Protein AF-A0A9N8LGJ6-F1 (afdb_monomer)

Secondary structure (DSSP, 8-state):
-EE-SSSSEEEEE-TTS-EEEEETTTTSEEP--S-EEEEE-TTSEEEEEETT-SS-SEEEE--SS-EEEEEE---SS---EEEEETTS-EE-

Structure (mmCIF, N/CA/C/O backbone):
data_AF-A0A9N8LGJ6-F1
#
_entry.id   AF-A0A9N8LGJ6-F1
#
loop_
_atom_site.group_PDB
_atom_site.id
_atom_site.type_symbol
_atom_site.label_atom_id
_atom_site.label_alt_id
_atom_site.label_comp_id
_atom_site.label_asym_id
_atom_site.label_entity_id
_atom_site.label_seq_id
_atom_site.pdbx_PDB_ins_code
_atom_site.Cartn_x
_atom_site.Cartn_y
_atom_site.Cartn_z
_atom_site.occupancy
_atom_site.B_iso_or_equiv
_atom_site.auth_seq_id
_atom_site.auth_comp_id
_atom_site.auth_asym_id
_atom_site.auth_atom_id
_atom_site.pdbx_PDB_model_num
ATOM 1 N N . MET A 1 1 ? -1.742 10.889 1.735 1.00 79.00 1 MET A N 1
ATOM 2 C CA . MET A 1 1 ? -2.792 11.001 2.775 1.00 79.00 1 MET A CA 1
ATOM 3 C C . MET A 1 1 ? -4.139 10.752 2.116 1.00 79.00 1 MET A C 1
ATOM 5 O O . MET A 1 1 ? -4.324 11.239 1.009 1.00 79.00 1 MET A O 1
ATOM 9 N N . ALA A 1 2 ? -5.032 9.987 2.744 1.00 85.38 2 ALA A N 1
ATOM 10 C CA . ALA A 1 2 ? -6.347 9.642 2.193 1.00 85.38 2 ALA A CA 1
ATOM 11 C C . ALA A 1 2 ? -7.421 9.628 3.293 1.00 85.38 2 ALA A C 1
ATOM 13 O O . ALA A 1 2 ? -7.135 9.230 4.419 1.00 85.38 2 ALA A O 1
ATOM 14 N N . VAL A 1 3 ? -8.647 10.048 2.972 1.00 87.94 3 VAL A N 1
ATOM 15 C CA . VAL A 1 3 ? -9.803 10.049 3.888 1.00 87.94 3 VAL A CA 1
ATOM 16 C C . VAL A 1 3 ? -10.777 8.958 3.452 1.00 87.94 3 VAL A C 1
ATOM 18 O O . VAL A 1 3 ? -11.071 8.842 2.263 1.00 87.94 3 VAL A O 1
ATOM 21 N N . HIS A 1 4 ? -11.277 8.156 4.394 1.00 85.31 4 HIS A N 1
ATOM 22 C CA . HIS A 1 4 ? -12.292 7.149 4.092 1.00 85.31 4 HIS A CA 1
ATOM 23 C C . HIS A 1 4 ? -13.601 7.831 3.650 1.00 85.31 4 HIS A C 1
ATOM 25 O O . HIS A 1 4 ? -14.042 8.769 4.312 1.00 85.31 4 HIS A O 1
ATOM 31 N N . PRO A 1 5 ? -14.265 7.373 2.572 1.00 82.94 5 PRO A N 1
ATOM 32 C CA . PRO A 1 5 ? -15.383 8.102 1.960 1.00 82.94 5 PRO A CA 1
ATOM 33 C C . PRO A 1 5 ? -16.623 8.229 2.856 1.00 82.94 5 PRO A C 1
ATOM 35 O O . PRO A 1 5 ? -17.425 9.138 2.665 1.00 82.94 5 PRO A O 1
ATOM 38 N N . THR A 1 6 ? -16.802 7.319 3.818 1.00 88.88 6 THR A N 1
ATOM 39 C CA . THR A 1 6 ? -18.012 7.252 4.662 1.00 88.88 6 THR A CA 1
ATOM 40 C C . THR A 1 6 ? -17.746 7.167 6.162 1.00 88.88 6 THR A C 1
ATOM 42 O O . THR A 1 6 ? -18.676 7.294 6.951 1.00 88.88 6 THR A O 1
ATOM 45 N N . ALA A 1 7 ? -16.501 6.936 6.576 1.00 87.56 7 ALA A N 1
ATOM 46 C CA . ALA A 1 7 ? -16.153 6.707 7.977 1.00 87.56 7 ALA A CA 1
ATOM 47 C C . ALA A 1 7 ? -15.205 7.805 8.435 1.00 87.56 7 ALA A C 1
ATOM 49 O O . ALA A 1 7 ? -14.462 8.353 7.620 1.00 87.56 7 ALA A O 1
ATOM 50 N N . SER A 1 8 ? -15.192 8.082 9.738 1.00 92.81 8 SER A N 1
ATOM 51 C CA . SER A 1 8 ? -14.344 9.113 10.337 1.00 92.81 8 SER A CA 1
ATOM 52 C C . SER A 1 8 ? -12.867 8.699 10.436 1.00 92.81 8 SER A C 1
ATOM 54 O O . SER A 1 8 ? -12.272 8.759 11.511 1.00 92.81 8 SER A O 1
ATOM 56 N N . LEU A 1 9 ? -12.290 8.211 9.332 1.00 89.88 9 LEU A N 1
ATOM 57 C CA . LEU A 1 9 ? -10.978 7.576 9.262 1.00 89.88 9 LEU A CA 1
ATOM 58 C C . LEU A 1 9 ? -10.031 8.281 8.283 1.00 89.88 9 LEU A C 1
ATOM 60 O O . LEU A 1 9 ? -10.363 8.487 7.114 1.00 89.88 9 LEU A O 1
ATOM 64 N N . LEU A 1 10 ? -8.827 8.608 8.756 1.00 89.69 10 LEU A N 1
ATOM 65 C CA . LEU A 1 10 ? -7.743 9.205 7.974 1.00 89.69 10 LEU A CA 1
ATOM 66 C C . LEU A 1 10 ? -6.555 8.243 7.884 1.00 89.69 10 LEU A C 1
ATOM 68 O O . LEU A 1 10 ? -6.002 7.849 8.909 1.00 89.69 10 LEU A O 1
ATOM 72 N N . LEU A 1 11 ? -6.119 7.928 6.667 1.00 87.94 11 LEU A N 1
ATOM 73 C CA . LEU A 1 11 ? -4.904 7.169 6.392 1.00 87.94 11 LEU A CA 1
ATOM 74 C C . LEU A 1 11 ? -3.740 8.124 6.082 1.00 87.94 11 LEU A C 1
ATOM 76 O O . LEU A 1 11 ? -3.798 8.938 5.151 1.00 87.94 11 LEU A O 1
ATOM 80 N N . THR A 1 12 ? -2.654 8.002 6.838 1.00 84.31 12 THR A N 1
ATOM 81 C CA . THR A 1 12 ? -1.436 8.807 6.671 1.00 84.31 12 THR A CA 1
ATOM 82 C C . THR A 1 12 ? -0.242 7.906 6.405 1.00 84.31 12 THR A C 1
ATOM 84 O O . THR A 1 12 ? -0.038 6.963 7.163 1.00 84.31 12 THR A O 1
ATOM 87 N N . GLY A 1 13 ? 0.559 8.225 5.389 1.00 79.94 13 GLY A N 1
ATOM 88 C CA . GLY A 1 13 ? 1.902 7.667 5.204 1.00 79.94 13 GLY A CA 1
ATOM 89 C C . GLY A 1 13 ? 2.959 8.698 5.591 1.00 79.94 13 GLY A C 1
ATOM 90 O O . GLY A 1 13 ? 2.700 9.897 5.466 1.00 79.94 13 GLY A O 1
ATOM 91 N N . SER A 1 14 ? 4.099 8.229 6.088 1.00 79.94 14 SER A N 1
ATOM 92 C CA . SER A 1 14 ? 5.191 9.038 6.637 1.00 79.94 14 SER A CA 1
ATOM 93 C C . SER A 1 14 ? 6.543 8.587 6.072 1.00 79.94 14 SER A C 1
ATOM 95 O O . SER A 1 14 ? 6.704 7.425 5.693 1.00 79.94 14 SER A O 1
ATOM 97 N N . ASP A 1 15 ? 7.524 9.492 6.055 1.00 74.81 15 ASP A N 1
ATOM 98 C CA . ASP A 1 15 ? 8.903 9.216 5.616 1.00 74.81 15 ASP A CA 1
ATOM 99 C C . ASP A 1 15 ? 9.648 8.263 6.568 1.00 74.81 15 ASP A C 1
ATOM 101 O O . ASP A 1 15 ? 10.670 7.684 6.207 1.00 74.81 15 ASP A O 1
ATOM 105 N N . ASP A 1 16 ? 9.113 8.037 7.773 1.00 74.06 16 ASP A N 1
ATOM 106 C CA . ASP A 1 16 ? 9.587 7.010 8.715 1.00 74.06 16 ASP A CA 1
ATOM 107 C C . ASP A 1 16 ? 9.194 5.576 8.308 1.00 74.06 16 ASP A C 1
ATOM 109 O O . ASP A 1 16 ? 9.341 4.639 9.094 1.00 74.06 16 ASP A O 1
ATOM 113 N N . MET A 1 17 ? 8.690 5.406 7.082 1.00 68.19 17 MET A N 1
ATOM 114 C CA . MET A 1 17 ? 8.213 4.148 6.512 1.00 68.19 17 MET A CA 1
ATOM 115 C C . MET A 1 17 ? 6.985 3.566 7.223 1.00 68.19 17 MET A C 1
ATOM 117 O O . MET A 1 17 ? 6.687 2.386 7.040 1.00 68.19 17 MET A O 1
ATOM 121 N N . THR A 1 18 ? 6.247 4.361 8.007 1.00 70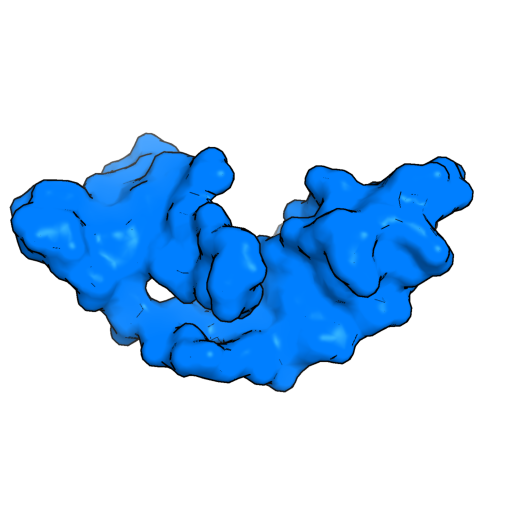.31 18 THR A N 1
ATOM 122 C CA . THR A 1 18 ? 5.006 3.916 8.652 1.00 70.31 18 THR A CA 1
ATOM 123 C C . THR A 1 18 ? 3.759 4.430 7.945 1.00 70.31 18 THR A C 1
ATOM 125 O O . THR A 1 18 ? 3.721 5.527 7.379 1.00 70.31 18 THR A O 1
ATOM 128 N N . ILE A 1 19 ? 2.695 3.628 8.019 1.00 79.31 19 ILE A N 1
ATOM 129 C CA . ILE A 1 19 ? 1.344 4.037 7.644 1.00 79.31 19 ILE A CA 1
ATOM 130 C C . ILE A 1 19 ? 0.433 3.831 8.840 1.00 79.31 19 ILE A C 1
ATOM 132 O O . ILE A 1 19 ? 0.446 2.780 9.477 1.00 79.31 19 ILE A O 1
ATOM 136 N N . LYS A 1 20 ? -0.343 4.864 9.160 1.00 78.44 20 LYS A N 1
ATOM 137 C CA . LYS A 1 20 ? -1.220 4.900 10.330 1.00 78.44 20 LYS A CA 1
ATOM 138 C C . LYS A 1 20 ? -2.634 5.273 9.915 1.00 78.44 20 LYS A C 1
ATOM 140 O O . LYS A 1 20 ? -2.831 6.084 9.008 1.00 78.44 20 LYS A O 1
ATOM 145 N N . LEU A 1 21 ? -3.604 4.677 10.603 1.00 85.19 21 LEU A N 1
ATOM 146 C CA . LEU A 1 21 ? -5.024 4.975 10.462 1.00 85.19 21 LEU A CA 1
ATOM 147 C C . LEU A 1 21 ? -5.522 5.672 11.728 1.00 85.19 21 LEU A C 1
ATOM 149 O O . LEU A 1 21 ? -5.333 5.171 12.838 1.00 85.19 21 LEU A O 1
ATOM 153 N N . TRP A 1 22 ? -6.183 6.809 11.556 1.00 87.44 22 TRP A N 1
ATOM 154 C CA . TRP A 1 22 ? -6.627 7.661 12.651 1.00 87.44 22 TRP A CA 1
ATOM 155 C C . TRP A 1 22 ? -8.138 7.840 12.625 1.00 87.44 22 TRP A C 1
ATOM 157 O O . TRP A 1 22 ? -8.691 8.203 11.591 1.00 87.44 22 TRP A O 1
ATOM 167 N N . ALA A 1 23 ? -8.791 7.634 13.768 1.00 90.00 23 ALA A N 1
ATOM 168 C CA . ALA A 1 23 ? -10.203 7.944 13.964 1.00 90.00 23 ALA A CA 1
ATOM 169 C C . ALA A 1 23 ? -10.352 9.330 14.607 1.00 90.00 23 ALA A C 1
ATOM 171 O O . ALA A 1 23 ? -10.097 9.484 15.806 1.00 90.00 23 ALA A O 1
ATOM 172 N N . TRP A 1 24 ? -10.721 10.351 13.826 1.00 94.31 24 TRP A N 1
ATOM 173 C CA . TRP A 1 24 ? -10.765 11.735 14.329 1.00 94.31 24 TRP A CA 1
ATOM 174 C C . TRP A 1 24 ? -11.966 11.993 15.246 1.00 94.31 24 TRP A C 1
ATOM 176 O O . TRP A 1 24 ? -11.859 12.763 16.196 1.00 94.31 24 TRP A O 1
ATOM 186 N N . ASP A 1 25 ? -13.076 11.292 15.028 1.00 95.31 25 ASP A N 1
ATOM 187 C CA . ASP A 1 25 ? -14.251 11.302 15.907 1.00 95.31 25 ASP A CA 1
ATOM 188 C C . ASP A 1 25 ? -13.979 10.651 17.274 1.00 95.31 25 ASP A C 1
ATOM 190 O O . ASP A 1 25 ? -14.662 10.935 18.256 1.00 95.31 25 ASP A O 1
ATOM 194 N N . LYS A 1 26 ? -12.936 9.821 17.359 1.00 91.38 26 LYS A N 1
ATOM 195 C CA . LYS A 1 26 ? -12.449 9.172 18.583 1.00 91.38 26 LYS A CA 1
ATOM 196 C C . LYS A 1 26 ? -11.193 9.852 19.129 1.00 91.38 26 LYS A C 1
ATOM 198 O O . LYS A 1 26 ? -10.325 9.174 19.672 1.00 91.38 26 LYS A O 1
ATOM 203 N N . ASN A 1 27 ? -11.099 11.176 18.989 1.00 93.88 27 ASN A N 1
ATOM 204 C CA . ASN A 1 27 ? -9.964 11.984 19.444 1.00 93.88 27 ASN A CA 1
ATOM 205 C C . ASN A 1 27 ? -8.624 11.536 18.833 1.00 93.88 27 ASN A C 1
ATOM 207 O O . ASN A 1 27 ? -7.660 11.265 19.548 1.00 93.88 27 ASN A O 1
ATOM 211 N N . TRP A 1 28 ? -8.586 11.409 17.503 1.00 90.94 28 TRP A N 1
ATOM 212 C CA . TRP A 1 28 ? -7.402 10.968 16.754 1.00 90.94 28 TRP A CA 1
ATOM 213 C C . TRP A 1 28 ? -6.817 9.653 17.282 1.00 90.94 28 TRP A C 1
ATOM 215 O O . TRP A 1 28 ? -5.604 9.475 17.377 1.00 90.94 28 TRP A O 1
ATOM 225 N N . ARG A 1 29 ? -7.682 8.704 17.650 1.00 88.88 29 ARG A N 1
ATOM 226 C CA . ARG A 1 29 ? -7.231 7.401 18.135 1.00 88.88 29 ARG A CA 1
ATOM 227 C C . ARG A 1 29 ? -6.645 6.589 16.984 1.00 88.88 29 ARG A C 1
ATOM 229 O O . ARG A 1 29 ? -7.279 6.445 15.939 1.00 88.88 29 ARG A O 1
ATOM 236 N N . HIS A 1 30 ? -5.469 6.010 17.209 1.00 83.44 30 HIS A N 1
ATOM 237 C CA . HIS A 1 30 ? -4.867 5.052 16.286 1.00 83.44 30 HIS A CA 1
ATOM 238 C C . HIS A 1 30 ? -5.705 3.763 16.227 1.00 83.44 30 HIS A C 1
ATOM 240 O O . HIS A 1 30 ? -6.037 3.184 17.267 1.00 83.44 30 HIS A O 1
ATOM 246 N N . VAL A 1 31 ? -6.071 3.336 15.017 1.00 80.19 31 VAL A N 1
ATOM 247 C CA . VAL A 1 31 ? -6.931 2.170 14.766 1.00 80.19 31 VAL A CA 1
ATOM 248 C C . VAL A 1 31 ? -6.081 0.955 14.389 1.00 80.19 31 VAL A C 1
ATOM 250 O O . VAL A 1 31 ? -5.239 1.035 13.499 1.00 80.19 31 VAL A O 1
ATOM 253 N N . GLN A 1 32 ? -6.328 -0.177 15.051 1.00 68.19 32 GLN A N 1
ATOM 254 C CA . GLN A 1 32 ? -5.667 -1.463 14.810 1.00 68.19 32 GLN A CA 1
ATOM 255 C C . GLN A 1 32 ? -6.726 -2.489 14.378 1.00 68.19 32 GLN A C 1
ATOM 257 O O . GLN A 1 32 ? -7.197 -3.263 15.205 1.00 68.19 32 GLN A O 1
ATOM 262 N N . ASP A 1 33 ? -7.188 -2.425 13.129 1.00 60.38 33 ASP A N 1
ATOM 263 C CA . ASP A 1 33 ? -8.169 -3.380 12.587 1.00 60.38 33 ASP A CA 1
ATOM 264 C C . ASP A 1 33 ? -7.522 -4.327 11.558 1.00 60.38 33 ASP A C 1
ATOM 266 O O . ASP A 1 33 ? -6.463 -4.045 11.017 1.00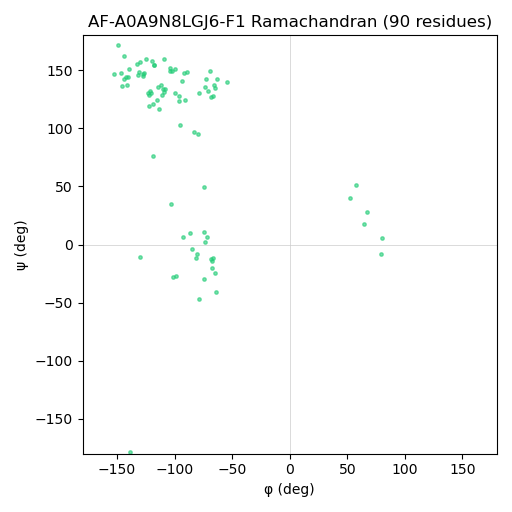 60.38 33 ASP A O 1
ATOM 270 N N . SER A 1 34 ? -8.109 -5.483 11.271 1.00 56.72 34 SER A N 1
ATOM 271 C CA . SER A 1 34 ? -7.396 -6.561 10.552 1.00 56.72 34 SER A CA 1
ATOM 272 C C . SER A 1 34 ? -7.419 -6.500 9.012 1.00 56.72 34 SER A C 1
ATOM 274 O O . SER A 1 34 ? -6.948 -7.433 8.363 1.00 56.72 34 SER A O 1
ATOM 276 N N . ASN A 1 35 ? -7.894 -5.413 8.395 1.00 75.44 35 ASN A N 1
ATOM 277 C CA . ASN A 1 35 ? -7.862 -5.276 6.932 1.00 75.44 35 ASN A CA 1
ATOM 278 C C . ASN A 1 35 ? -6.445 -5.017 6.403 1.00 75.44 35 ASN A C 1
ATOM 280 O O . ASN A 1 35 ? -5.671 -4.272 7.011 1.00 75.44 35 ASN A O 1
ATOM 284 N N . THR A 1 36 ? -6.119 -5.601 5.245 1.00 80.88 36 THR A N 1
ATOM 285 C CA . THR A 1 36 ? -4.861 -5.319 4.555 1.00 80.88 36 THR A CA 1
ATOM 286 C C . THR A 1 36 ? -4.975 -4.138 3.594 1.00 80.88 36 THR A C 1
ATOM 288 O O . THR A 1 36 ? -6.026 -3.887 3.009 1.00 80.88 36 THR A O 1
ATOM 291 N N . PHE A 1 37 ? -3.887 -3.392 3.420 1.00 84.62 37 PHE A N 1
ATOM 292 C CA . PHE A 1 37 ? -3.785 -2.298 2.451 1.00 84.62 37 PHE A CA 1
ATOM 293 C C . PHE A 1 37 ? -2.378 -2.243 1.846 1.00 84.62 37 PHE A C 1
ATOM 295 O O . PHE A 1 37 ? -1.444 -2.836 2.384 1.00 84.62 37 PHE A O 1
ATOM 302 N N . ALA A 1 38 ? -2.231 -1.565 0.706 1.00 89.31 38 ALA A N 1
ATOM 303 C CA . ALA A 1 38 ? -0.962 -1.419 -0.004 1.00 89.31 38 ALA A CA 1
ATOM 304 C C . ALA A 1 38 ? -0.541 0.051 -0.097 1.00 89.31 38 ALA A C 1
ATOM 306 O O . ALA A 1 38 ? -1.380 0.952 -0.077 1.00 89.31 38 ALA A O 1
ATOM 307 N N . SER A 1 39 ? 0.761 0.285 -0.216 1.00 90.25 39 SER A N 1
ATOM 308 C CA . SER A 1 39 ? 1.341 1.614 -0.403 1.00 90.25 39 SER A CA 1
ATOM 309 C C . SER A 1 39 ? 2.507 1.585 -1.371 1.00 90.25 39 SER A C 1
ATOM 311 O O . SER A 1 39 ? 3.364 0.711 -1.254 1.00 90.25 39 SER A O 1
ATOM 313 N N . SER A 1 40 ? 2.568 2.567 -2.263 1.00 93.00 40 SER A N 1
ATOM 314 C CA . SER A 1 40 ? 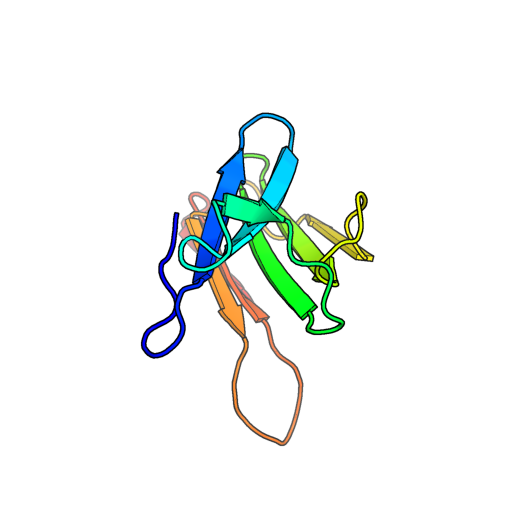3.690 2.820 -3.164 1.00 93.00 40 SER A CA 1
ATOM 315 C C . SER A 1 40 ? 4.683 3.806 -2.548 1.00 93.00 40 SER A C 1
ATOM 317 O O . SER A 1 40 ? 4.287 4.704 -1.802 1.00 93.00 40 SER A O 1
ATOM 319 N N . CYS A 1 41 ? 5.968 3.650 -2.865 1.00 92.38 41 CYS A N 1
ATOM 320 C CA . CYS A 1 41 ? 7.034 4.509 -2.365 1.00 92.38 41 CYS A CA 1
ATOM 321 C C . CYS A 1 41 ? 8.067 4.832 -3.460 1.00 92.38 41 CYS A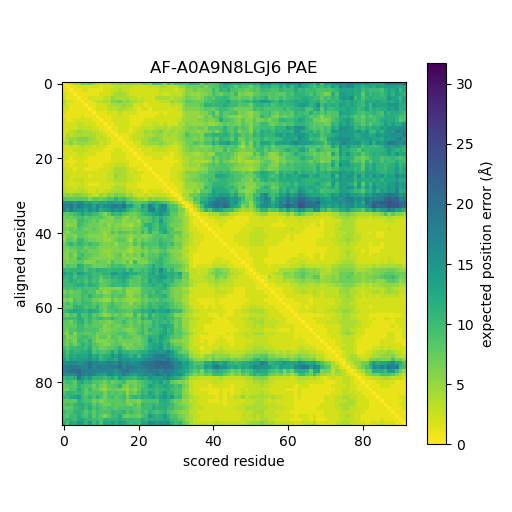 C 1
ATOM 323 O O . CYS A 1 41 ? 8.329 4.036 -4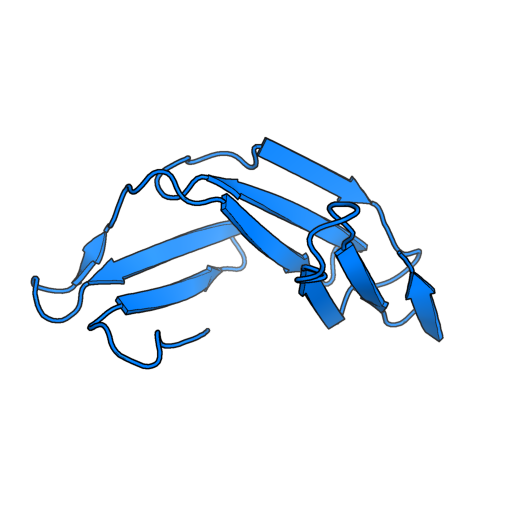.368 1.00 92.38 41 CYS A O 1
ATOM 325 N N . LEU A 1 42 ? 8.707 6.000 -3.348 1.00 94.06 42 LEU A N 1
ATOM 326 C CA . LEU A 1 42 ? 9.800 6.415 -4.236 1.00 94.06 42 LEU A CA 1
ATOM 327 C C . LEU A 1 42 ? 11.078 5.581 -4.044 1.00 94.06 42 LEU A C 1
ATOM 329 O O . LEU A 1 42 ? 11.956 5.603 -4.904 1.00 94.06 42 LEU A O 1
ATOM 333 N N . ASP A 1 43 ? 11.155 4.789 -2.971 1.00 94.31 43 ASP A N 1
ATOM 334 C CA . ASP A 1 43 ? 12.218 3.802 -2.734 1.00 94.31 43 ASP A CA 1
ATOM 335 C C . ASP A 1 43 ? 12.137 2.564 -3.647 1.00 94.31 43 ASP A C 1
ATOM 337 O O . ASP A 1 43 ? 12.952 1.647 -3.512 1.00 94.31 43 ASP A O 1
ATOM 341 N N . ARG A 1 44 ? 11.209 2.584 -4.619 1.00 95.38 44 ARG A N 1
ATOM 342 C CA . ARG A 1 44 ? 10.949 1.548 -5.633 1.00 95.38 44 ARG A CA 1
ATOM 343 C C . ARG A 1 44 ? 10.118 0.368 -5.123 1.00 95.38 44 ARG A C 1
ATOM 345 O O . ARG A 1 44 ? 9.895 -0.599 -5.859 1.00 95.38 44 ARG A O 1
ATOM 352 N N . THR A 1 45 ? 9.623 0.453 -3.888 1.00 95.19 45 THR A N 1
ATOM 353 C CA . THR A 1 45 ? 8.856 -0.621 -3.264 1.00 95.19 45 THR A CA 1
ATOM 354 C C . THR A 1 45 ? 7.356 -0.353 -3.213 1.00 95.19 45 THR A C 1
ATOM 356 O O . THR A 1 45 ? 6.879 0.783 -3.133 1.00 95.19 45 THR A O 1
ATOM 359 N N . VAL A 1 46 ? 6.603 -1.451 -3.219 1.00 94.12 46 VAL A N 1
ATOM 360 C CA . VAL A 1 46 ? 5.236 -1.517 -2.714 1.00 94.12 46 VAL A CA 1
ATOM 361 C C . VAL A 1 46 ? 5.245 -2.322 -1.427 1.00 94.12 46 VAL A C 1
ATOM 363 O O . VAL A 1 46 ? 5.803 -3.418 -1.366 1.00 94.12 46 VAL A O 1
ATOM 366 N N . LYS A 1 47 ? 4.609 -1.793 -0.386 1.00 92.25 47 LYS A N 1
ATOM 367 C CA . LYS A 1 47 ? 4.449 -2.487 0.894 1.00 92.25 47 LYS A CA 1
ATOM 368 C C . LYS A 1 47 ? 2.991 -2.837 1.120 1.00 92.25 47 LYS A C 1
ATOM 370 O O . LYS A 1 47 ? 2.116 -2.014 0.864 1.00 92.25 47 LYS A O 1
ATOM 375 N N . VAL A 1 48 ? 2.751 -4.050 1.605 1.00 91.00 48 VAL A N 1
ATOM 376 C CA . VAL A 1 48 ? 1.428 -4.534 2.011 1.00 91.00 48 VAL A CA 1
ATOM 377 C C . VA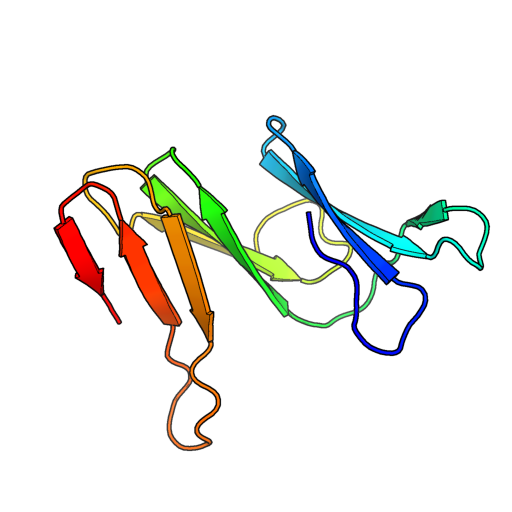L A 1 48 ? 1.415 -4.670 3.523 1.00 91.00 48 VAL A C 1
ATOM 379 O O . VAL A 1 48 ? 2.341 -5.227 4.108 1.00 91.00 48 VAL A O 1
ATOM 382 N N . TRP A 1 49 ? 0.359 -4.183 4.152 1.00 87.56 49 TRP A N 1
ATOM 383 C CA . TRP A 1 49 ? 0.245 -4.028 5.597 1.00 87.56 49 TRP A CA 1
ATOM 384 C C . TRP A 1 49 ? -1.067 -4.621 6.076 1.00 87.56 49 TRP A C 1
ATOM 386 O O . TRP A 1 49 ? -2.052 -4.516 5.356 1.00 87.56 49 TRP A O 1
ATOM 396 N N . SER A 1 50 ? -1.106 -5.154 7.294 1.00 84.81 50 SER A N 1
ATOM 397 C CA . SER A 1 50 ? -2.344 -5.269 8.078 1.00 84.81 50 SER A CA 1
ATOM 398 C C . SER A 1 50 ? -2.470 -4.040 8.977 1.00 84.81 50 SER A C 1
ATOM 400 O O . SER A 1 50 ? -1.454 -3.600 9.528 1.00 84.81 50 SER A O 1
ATOM 402 N N . LEU A 1 51 ? -3.670 -3.471 9.161 1.00 75.50 51 LEU A N 1
ATOM 403 C CA . LEU A 1 51 ? -3.777 -2.292 10.032 1.00 75.50 51 LEU A CA 1
ATOM 404 C C . LEU A 1 51 ? -3.382 -2.640 11.474 1.00 75.50 51 LEU A C 1
ATOM 406 O O . LEU A 1 51 ? -3.621 -3.728 11.994 1.00 75.50 51 LEU A O 1
ATOM 410 N N . GLY A 1 52 ? -2.714 -1.688 12.119 1.00 71.25 52 GLY A N 1
ATOM 411 C CA . GLY A 1 52 ? -2.194 -1.849 13.472 1.00 71.25 52 GLY A CA 1
ATOM 412 C C . GLY A 1 52 ? -0.891 -2.640 13.591 1.00 71.25 52 GLY A C 1
ATOM 413 O O . GLY A 1 52 ? -0.312 -2.627 14.680 1.00 71.25 52 GLY A O 1
ATOM 414 N N . SER A 1 53 ? -0.403 -3.269 12.515 1.00 77.75 53 SER A N 1
ATOM 415 C CA . SER A 1 53 ? 0.945 -3.839 12.477 1.00 77.75 53 SER A CA 1
ATOM 416 C C . SER A 1 53 ? 1.987 -2.726 12.373 1.00 77.75 53 SER A C 1
ATOM 418 O O . SER A 1 53 ? 1.850 -1.804 11.571 1.00 77.75 53 SER A O 1
ATOM 420 N N . SER A 1 54 ? 3.056 -2.820 13.164 1.00 79.38 54 SER A N 1
ATOM 421 C CA . SER A 1 54 ? 4.217 -1.928 13.046 1.00 79.38 54 SER A CA 1
ATOM 422 C C . SER A 1 54 ? 5.170 -2.336 11.921 1.00 79.38 54 SER A C 1
ATOM 424 O O . SER A 1 54 ? 6.107 -1.598 11.624 1.00 79.38 54 SER A O 1
ATOM 426 N N . GLN A 1 55 ? 4.948 -3.499 11.301 1.00 84.50 55 GLN A N 1
ATOM 427 C CA . GLN A 1 55 ? 5.756 -4.004 10.197 1.00 84.50 55 GLN A CA 1
ATOM 428 C C . GLN A 1 55 ? 4.890 -4.374 8.997 1.00 84.50 55 GLN A C 1
ATOM 430 O O . GLN A 1 55 ? 3.754 -4.832 9.141 1.00 84.50 55 GLN A O 1
ATOM 435 N N . ALA A 1 56 ? 5.449 -4.175 7.806 1.00 89.75 56 ALA A N 1
ATOM 436 C CA . ALA A 1 56 ? 4.812 -4.595 6.572 1.00 89.75 56 ALA A CA 1
ATOM 437 C C . ALA A 1 56 ? 4.740 -6.124 6.529 1.00 89.75 56 ALA A C 1
ATOM 439 O O . ALA A 1 56 ? 5.718 -6.804 6.836 1.00 89.75 56 ALA A O 1
ATOM 440 N N . ASN A 1 57 ? 3.601 -6.655 6.093 1.00 89.25 57 ASN A N 1
ATOM 441 C CA . ASN A 1 57 ? 3.436 -8.079 5.820 1.00 89.25 57 ASN A CA 1
ATOM 442 C C . ASN A 1 57 ? 4.355 -8.498 4.666 1.00 89.25 57 ASN A C 1
ATOM 444 O O . ASN A 1 57 ? 4.978 -9.554 4.711 1.00 89.25 57 ASN A O 1
ATOM 448 N N . TYR A 1 58 ? 4.446 -7.638 3.644 1.00 91.31 58 TYR A N 1
ATOM 449 C CA . TYR A 1 58 ? 5.282 -7.838 2.465 1.00 91.31 58 TYR A CA 1
ATOM 450 C C . TYR A 1 58 ? 5.927 -6.522 2.035 1.00 91.31 58 TYR A C 1
ATOM 452 O O . TYR A 1 58 ? 5.309 -5.460 2.112 1.00 91.31 58 TYR A O 1
ATOM 460 N N . THR A 1 59 ? 7.163 -6.603 1.543 1.00 94.25 59 THR A N 1
ATOM 461 C CA . THR A 1 59 ? 7.839 -5.523 0.814 1.00 94.25 59 THR A CA 1
ATOM 462 C C . THR A 1 59 ? 8.228 -6.069 -0.551 1.00 94.25 59 THR A C 1
ATOM 464 O O . THR A 1 59 ? 8.969 -7.045 -0.632 1.00 94.25 59 THR A O 1
ATOM 467 N N . LEU A 1 60 ? 7.698 -5.462 -1.604 1.00 94.75 60 LEU A N 1
ATOM 468 C CA . LEU A 1 60 ? 7.864 -5.888 -2.986 1.00 94.75 60 LEU A CA 1
ATOM 469 C C . LEU A 1 60 ? 8.681 -4.825 -3.720 1.00 94.75 60 LEU A C 1
ATOM 471 O O . LEU A 1 60 ? 8.228 -3.690 -3.840 1.00 94.75 60 LEU A O 1
ATOM 475 N N . GLU A 1 61 ? 9.869 -5.169 -4.210 1.00 96.44 61 GLU A N 1
ATOM 476 C CA . GLU A 1 61 ? 10.637 -4.306 -5.117 1.00 96.44 61 GLU A CA 1
ATOM 477 C C . GLU A 1 61 ? 10.116 -4.535 -6.537 1.00 96.44 61 GLU A C 1
ATOM 479 O O . GLU A 1 61 ? 10.432 -5.533 -7.180 1.00 96.44 61 GLU A O 1
ATOM 484 N N . VAL A 1 62 ? 9.215 -3.657 -6.976 1.00 95.50 62 VAL A N 1
ATOM 485 C CA . VAL A 1 62 ? 8.431 -3.861 -8.204 1.00 95.50 62 VAL A CA 1
ATOM 486 C C . VAL A 1 62 ? 8.959 -3.065 -9.385 1.00 95.50 62 VAL A C 1
ATOM 488 O O . VAL A 1 62 ? 8.795 -3.512 -10.514 1.00 95.50 62 VAL A O 1
ATOM 491 N N . HIS A 1 63 ? 9.609 -1.922 -9.175 1.00 96.81 63 HIS A N 1
ATOM 492 C CA . HIS A 1 63 ? 10.067 -1.034 -10.249 1.00 96.81 63 HIS A CA 1
ATOM 493 C C . HIS A 1 63 ? 1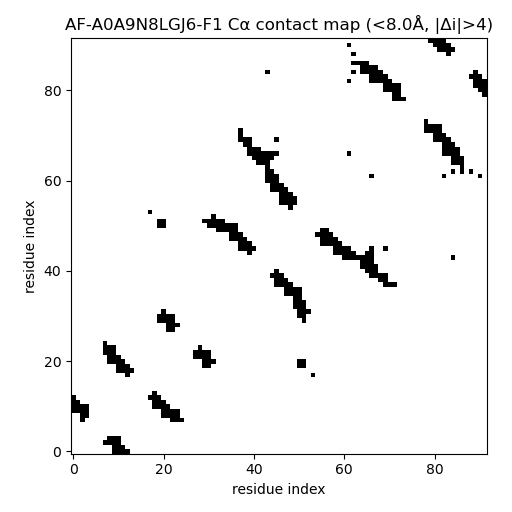1.571 -0.749 -10.154 1.00 96.81 63 HIS A C 1
ATOM 495 O O . HIS A 1 63 ? 12.169 -0.873 -9.091 1.00 96.81 63 HIS A O 1
ATOM 501 N N . ASP A 1 64 ? 12.188 -0.327 -11.263 1.00 97.62 64 ASP A N 1
ATOM 502 C CA . ASP A 1 64 ? 13.607 0.083 -11.264 1.00 97.62 64 ASP A CA 1
ATOM 503 C C . ASP A 1 64 ? 13.790 1.530 -10.760 1.00 97.62 64 ASP A C 1
ATOM 505 O O . ASP A 1 64 ? 14.906 1.978 -10.478 1.00 97.62 64 ASP A O 1
ATOM 509 N N . LYS A 1 65 ? 12.681 2.271 -10.634 1.00 97.12 65 LYS A N 1
ATOM 510 C CA . LYS A 1 65 ? 12.575 3.642 -10.108 1.00 97.12 65 LYS A CA 1
ATOM 511 C C . LYS A 1 65 ? 11.337 3.787 -9.210 1.00 97.12 65 LYS A C 1
ATOM 513 O O . LYS A 1 65 ? 10.654 2.802 -8.949 1.00 97.12 65 LYS A O 1
ATOM 518 N N . GLY A 1 66 ? 11.092 4.992 -8.690 1.0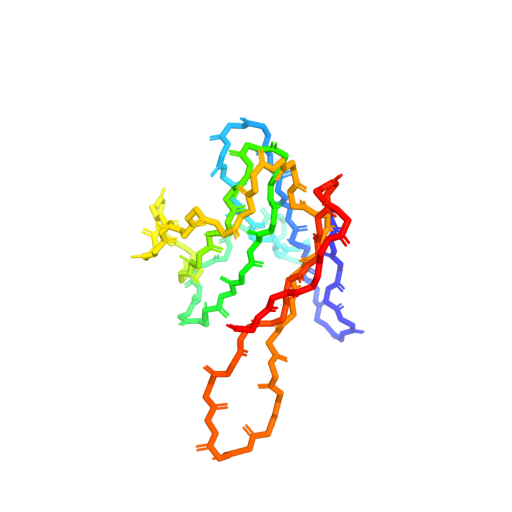0 94.88 66 GLY A N 1
ATOM 519 C CA . GLY A 1 66 ? 10.029 5.255 -7.720 1.00 94.88 66 GLY A CA 1
ATOM 520 C C . GLY A 1 66 ? 8.649 4.793 -8.190 1.00 94.88 66 GLY A C 1
ATOM 521 O O . GLY A 1 66 ? 8.306 4.939 -9.364 1.00 94.88 66 GLY A O 1
ATOM 522 N N . VAL A 1 67 ? 7.871 4.218 -7.269 1.00 96.75 67 VAL A N 1
ATOM 523 C CA . VAL A 1 67 ? 6.492 3.789 -7.524 1.00 96.75 67 VAL A CA 1
ATOM 524 C C . VAL A 1 67 ? 5.557 4.940 -7.180 1.00 96.75 67 VAL A C 1
ATOM 526 O O . VAL A 1 67 ? 5.552 5.433 -6.052 1.00 96.75 67 VAL A O 1
ATOM 529 N N . ASN A 1 68 ? 4.737 5.340 -8.144 1.00 92.69 68 ASN A N 1
ATOM 530 C CA . ASN A 1 68 ? 3.846 6.490 -8.020 1.00 92.69 68 ASN A CA 1
ATOM 531 C C . ASN A 1 68 ? 2.413 6.087 -7.671 1.00 92.69 68 ASN A C 1
ATOM 533 O O . ASN A 1 68 ? 1.681 6.877 -7.076 1.00 92.69 68 ASN A O 1
ATOM 537 N N . TYR A 1 69 ? 2.006 4.873 -8.044 1.00 92.12 69 TYR A N 1
ATOM 538 C CA . TYR A 1 69 ? 0.643 4.395 -7.846 1.00 92.12 69 TYR A CA 1
ATOM 539 C C . TYR A 1 69 ? 0.606 2.892 -7.574 1.00 92.12 69 TYR A C 1
ATOM 541 O O . TYR A 1 69 ? 1.418 2.136 -8.114 1.00 92.12 69 TYR A O 1
ATOM 549 N N . VAL A 1 70 ? -0.361 2.469 -6.760 1.00 93.62 70 VAL A N 1
ATOM 550 C CA . VAL A 1 70 ? -0.685 1.066 -6.495 1.00 93.62 70 VAL A CA 1
ATOM 551 C C . VAL A 1 70 ? -2.191 0.915 -6.284 1.00 93.62 70 VAL A C 1
ATOM 553 O O . VAL A 1 70 ? -2.794 1.711 -5.566 1.00 93.62 70 VAL A O 1
ATOM 556 N N . GLU A 1 71 ? -2.788 -0.120 -6.871 1.00 89.12 71 GLU A N 1
ATOM 557 C CA . GLU A 1 71 ? -4.208 -0.435 -6.711 1.00 89.12 71 GLU A CA 1
ATOM 558 C C . GLU A 1 71 ? -4.444 -1.946 -6.677 1.00 89.12 71 GLU A C 1
ATOM 560 O O . GLU A 1 71 ? -3.796 -2.710 -7.394 1.00 89.12 71 GLU A O 1
ATOM 565 N N . TYR 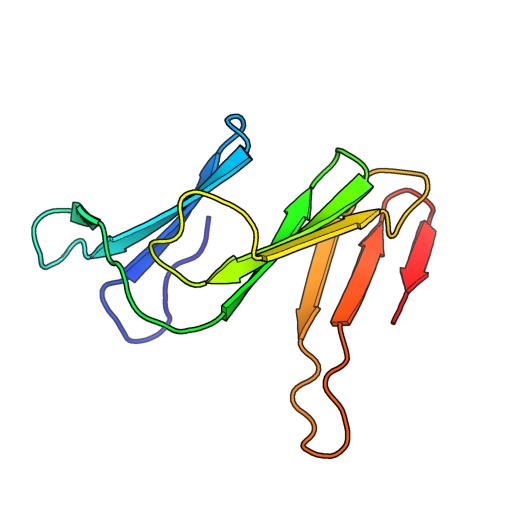A 1 72 ? -5.384 -2.379 -5.837 1.00 87.38 72 TYR A N 1
ATOM 566 C CA . TYR A 1 72 ? -5.862 -3.756 -5.853 1.00 87.38 72 TYR A CA 1
ATOM 567 C C . TYR A 1 72 ? -6.849 -3.946 -6.996 1.00 87.38 72 TYR A C 1
ATOM 569 O O . TYR A 1 72 ? -7.828 -3.216 -7.115 1.00 87.38 72 TYR A O 1
ATOM 577 N N . TYR A 1 73 ? -6.648 -4.991 -7.789 1.00 83.12 73 TYR A N 1
ATOM 578 C CA . TYR A 1 73 ? -7.694 -5.450 -8.683 1.00 83.12 73 TYR A CA 1
ATOM 579 C C . TYR A 1 73 ? -8.849 -6.039 -7.868 1.00 83.12 73 TYR A C 1
ATOM 581 O O . TYR A 1 73 ? -8.656 -6.924 -7.036 1.00 83.12 73 TYR A O 1
ATOM 589 N N . HIS A 1 74 ? -10.059 -5.546 -8.115 1.00 79.81 74 HIS A N 1
ATOM 590 C CA . HIS A 1 74 ? -11.254 -5.914 -7.352 1.00 79.81 74 HIS A CA 1
ATOM 591 C C . HIS A 1 74 ? -12.050 -7.087 -7.954 1.00 79.81 74 HIS A C 1
ATOM 593 O O . HIS A 1 74 ? -13.140 -7.396 -7.471 1.00 79.81 74 HIS A O 1
ATOM 599 N N . GLY A 1 75 ? -11.543 -7.735 -9.009 1.00 79.94 75 GLY A N 1
ATOM 600 C CA . GLY A 1 75 ? -12.159 -8.944 -9.560 1.00 79.94 75 GLY A CA 1
ATOM 601 C C . GLY A 1 75 ? -12.028 -10.139 -8.613 1.00 79.94 75 GLY A C 1
ATOM 602 O O . GLY A 1 75 ? -11.081 -10.248 -7.838 1.00 79.94 75 GLY A O 1
ATOM 603 N N . SER A 1 76 ? -13.010 -11.040 -8.650 1.00 74.94 76 SER A N 1
ATOM 604 C CA . SER A 1 76 ? -13.094 -12.190 -7.739 1.00 74.94 76 SER A CA 1
ATOM 605 C C . SER A 1 76 ? -12.281 -13.409 -8.186 1.00 74.94 76 SER A C 1
ATOM 607 O O . SER A 1 76 ? -12.294 -14.431 -7.506 1.00 74.94 76 SER A O 1
ATOM 609 N N . ASP A 1 77 ? -11.650 -13.355 -9.356 1.00 77.62 77 ASP A N 1
ATOM 610 C CA . ASP A 1 77 ? -10.894 -14.462 -9.933 1.00 77.62 77 ASP A CA 1
ATOM 611 C C . ASP A 1 77 ? -9.507 -14.590 -9.294 1.00 77.62 77 ASP A C 1
ATOM 613 O O . ASP A 1 77 ? -9.128 -15.701 -8.912 1.00 77.62 77 ASP A O 1
ATOM 617 N N . LYS A 1 78 ? -8.758 -13.485 -9.149 1.00 74.31 78 LYS A N 1
ATOM 618 C CA . LYS A 1 78 ? -7.400 -13.480 -8.578 1.00 74.31 78 LYS A CA 1
ATOM 619 C C . LYS A 1 78 ? -7.021 -12.146 -7.912 1.00 74.31 78 LYS A C 1
ATOM 621 O O . LYS A 1 78 ? -7.389 -11.086 -8.413 1.00 74.31 78 LYS A O 1
ATOM 626 N N . PRO A 1 79 ? -6.214 -12.174 -6.831 1.00 79.19 79 PRO A N 1
ATOM 627 C CA . PRO A 1 79 ? -5.719 -10.963 -6.186 1.00 79.19 79 PRO A CA 1
ATOM 628 C C . PRO A 1 79 ? -4.525 -10.387 -6.964 1.00 79.19 79 PRO A C 1
ATOM 630 O O . PRO A 1 79 ? -3.388 -10.808 -6.760 1.00 79.19 79 PRO A O 1
ATOM 633 N N . TYR A 1 80 ? -4.783 -9.430 -7.855 1.00 86.75 80 TYR A N 1
ATOM 634 C CA . TYR A 1 80 ? -3.735 -8.691 -8.569 1.00 86.75 80 TYR A CA 1
ATOM 635 C C . TYR A 1 80 ? -3.470 -7.321 -7.936 1.00 86.75 80 TYR A C 1
ATOM 637 O O . TYR A 1 80 ? -4.376 -6.702 -7.373 1.00 86.75 80 TYR A O 1
ATOM 645 N N . LEU A 1 81 ? -2.233 -6.838 -8.064 1.00 90.50 81 LEU A N 1
ATOM 646 C CA . LEU A 1 81 ? -1.834 -5.478 -7.707 1.00 90.50 81 LEU A CA 1
ATOM 647 C C . LEU A 1 81 ? -1.319 -4.778 -8.955 1.00 90.50 81 LEU A C 1
ATOM 649 O O . LEU A 1 81 ? -0.352 -5.221 -9.553 1.00 90.50 81 LEU A O 1
ATOM 653 N N . ILE A 1 82 ? -1.938 -3.668 -9.327 1.00 94.12 82 ILE A N 1
ATOM 654 C CA . ILE A 1 82 ? -1.505 -2.876 -10.476 1.00 94.12 82 ILE A CA 1
ATOM 655 C C . ILE A 1 82 ? -0.625 -1.745 -9.958 1.00 94.12 82 ILE A C 1
ATOM 657 O O . ILE A 1 82 ? -1.038 -1.004 -9.064 1.00 94.12 82 ILE A O 1
ATOM 661 N N . THR A 1 83 ? 0.577 -1.594 -10.511 1.00 96.25 83 THR A N 1
ATOM 662 C CA . THR A 1 83 ? 1.535 -0.556 -10.104 1.00 96.25 83 THR A CA 1
ATOM 663 C C . THR A 1 83 ? 2.005 0.271 -11.290 1.00 96.25 83 THR A C 1
ATOM 665 O O . THR A 1 83 ? 2.125 -0.235 -12.407 1.00 96.25 83 THR A O 1
ATOM 668 N N . THR A 1 84 ? 2.299 1.551 -11.054 1.00 97.69 84 THR A N 1
ATOM 669 C CA . THR A 1 84 ? 2.937 2.432 -12.044 1.00 97.69 84 THR A CA 1
ATOM 670 C C . THR A 1 84 ? 4.113 3.175 -11.415 1.00 97.69 84 THR A C 1
ATOM 672 O O . THR A 1 84 ? 4.078 3.515 -10.228 1.00 97.69 84 THR A O 1
ATOM 675 N N . GLY A 1 85 ? 5.166 3.431 -12.195 1.00 96.69 85 GLY A N 1
ATOM 676 C CA . GLY A 1 85 ? 6.393 4.037 -11.677 1.00 96.69 85 GLY A CA 1
ATOM 677 C C . GLY A 1 85 ? 7.156 4.909 -12.672 1.00 96.69 85 GLY A C 1
ATOM 678 O O . GLY A 1 85 ? 6.872 4.952 -13.871 1.00 96.69 85 GLY A O 1
ATOM 679 N N . ASP A 1 86 ? 8.173 5.598 -12.158 1.00 97.75 86 ASP A N 1
ATOM 680 C CA . ASP A 1 86 ? 9.052 6.511 -12.905 1.00 97.75 86 ASP A CA 1
ATOM 681 C C . ASP A 1 86 ? 9.940 5.805 -13.943 1.00 97.75 86 ASP A C 1
ATOM 683 O O . ASP A 1 86 ? 10.575 6.446 -14.789 1.00 97.75 86 ASP A O 1
ATOM 687 N N . ASP A 1 87 ? 9.997 4.473 -13.896 1.00 97.81 87 ASP A N 1
ATOM 688 C CA . ASP A 1 87 ? 10.632 3.643 -14.920 1.00 97.81 87 ASP A CA 1
ATOM 689 C C . ASP A 1 87 ? 9.802 3.557 -16.211 1.00 97.81 87 ASP A C 1
ATOM 691 O O . ASP A 1 87 ? 10.237 2.941 -17.182 1.00 97.81 87 ASP A O 1
ATOM 695 N N . ARG A 1 88 ? 8.663 4.266 -16.255 1.00 97.62 88 ARG A N 1
ATOM 696 C CA . ARG A 1 88 ? 7.745 4.374 -17.397 1.00 97.62 88 ARG A CA 1
ATOM 697 C C . ARG A 1 88 ? 7.045 3.055 -17.716 1.00 97.62 88 ARG A C 1
ATOM 699 O O . ARG A 1 88 ? 6.670 2.827 -18.866 1.00 97.62 88 ARG A O 1
ATOM 706 N N . THR A 1 89 ? 6.858 2.201 -16.712 1.00 97.75 89 THR A N 1
ATOM 707 C CA . THR A 1 89 ? 6.166 0.919 -16.862 1.00 97.75 89 THR A CA 1
ATOM 708 C C . THR A 1 89 ? 4.924 0.819 -15.979 1.00 97.75 89 THR A C 1
ATOM 710 O O . THR A 1 89 ? 4.783 1.522 -14.974 1.00 97.75 89 THR A O 1
ATOM 713 N N . VAL A 1 90 ? 4.023 -0.078 -16.382 1.00 96.75 90 VAL A N 1
ATOM 714 C CA . VAL A 1 90 ? 2.905 -0.582 -15.577 1.00 96.75 90 VAL A CA 1
ATOM 715 C C . VAL A 1 90 ? 3.158 -2.066 -15.328 1.00 96.75 90 VAL A C 1
ATOM 717 O O . VAL A 1 90 ? 3.546 -2.771 -16.264 1.00 96.75 90 VAL A O 1
ATOM 720 N N . LYS A 1 91 ? 2.962 -2.539 -14.095 1.00 95.25 91 LYS A N 1
ATOM 721 C CA . LYS A 1 91 ? 3.172 -3.945 -13.706 1.00 95.25 91 LYS A CA 1
ATOM 722 C C . LYS A 1 91 ? 1.952 -4.498 -12.954 1.00 95.25 91 LYS A C 1
ATOM 724 O O . LYS A 1 91 ? 1.143 -3.715 -12.455 1.00 95.25 91 LYS A O 1
ATOM 729 N N . ILE A 1 92 ? 1.807 -5.828 -12.960 1.00 92.69 92 ILE A N 1
ATOM 730 C CA . ILE A 1 92 ? 0.697 -6.617 -12.384 1.00 92.69 92 ILE A CA 1
ATOM 731 C C . ILE A 1 92 ? 1.280 -7.729 -11.510 1.00 92.69 92 ILE A C 1
ATOM 733 O O . ILE A 1 92 ? 2.292 -8.315 -11.962 1.00 92.69 92 ILE A O 1
#

Nearest PDB structures (foldseek):
  8ro2-assembly1_T  TM=7.595E-01  e=1.349E-02  Homo sapiens
  7mq9-assembly1_LR  TM=7.722E-01  e=2.708E-02  Homo sapiens
  3shf-assembly1_A  TM=7.665E-01  e=8.801E-02  Mus musculus
  5juy-assembly1_A  TM=5.940E-01  e=5.150E-02  Homo sapiens
  3sfz-assembly1_A  TM=7.218E-01  e=3.739E-01  Mus musculus

Organism: NCBI:txid157183

Foldseek 3Di:
DDQDPPAQWDWDDDPVRDIWIFRVVVVRDTDQAQDKDWDWFQVQWIFIPGGPDPDTPDIDNDDPGGWDDWDWDPDPPDTDIWTDGPNGDIDD

Mean predicted aligned error: 6.42 Å

Sequence (92 aa):
MAVHPTASLLLTGSDDMTIKLWAWDKNWRHVQDSNTFASSCLDRTVKVWSLGSSQANYTLEVHDKGVNYVEYYHGSDKPYLITTGDDRTVKI

pLDDT: mean 87.08, std 8.83, range [56.72, 97.81]

Radius of gyration: 14.0 Å; Cα contacts (8 Å, |Δi|>4): 196; chains: 1; bounding box: 32×26×37 Å

InterPro domains:
  IPR001680 WD40 repeat [PF00400] (2-22)
  IPR001680 WD40 repeat [PF00400] (32-50)
  IPR001680 WD40 repeat [PF00400] (58-92)
  IPR001680 WD40 repeat [PS50082] (1-22)
  IPR015943 WD40/YVTN repeat-like-containing domain superfamily [G3DSA:2.130.10.10] (1-92)
  IPR020472 PAC1/LIS1-like, WD-40 repeat [PR00320] (10-24)
  IPR020472 PAC1/LIS1-like, WD-40 repeat [PR00320] (37-51)
  IPR020472 PAC1/LIS1-like, WD-40 repeat [PR00320] (81-92)
  IPR036322 WD40-repeat-containing domain superfamily [SSF50978] (2-92)
  IPR050844 Coatomer complex subunit [PTHR19876] (1-92)

Solvent-accessible surface area (backbone atoms only — not comparable to full-atom values): 5399 Å² total; per-residue (Å²): 116,49,71,49,95,88,51,64,38,39,42,40,70,49,96,88,78,48,69,50,40,28,26,58,86,61,75,58,34,78,48,68,48,87,59,70,52,75,46,51,29,68,89,14,30,39,36,32,30,39,43,63,50,94,57,64,77,41,79,40,82,77,48,96,29,27,25,78,41,68,44,75,48,85,60,92,87,58,93,42,49,42,37,34,31,75,66,77,50,74,50,108